Protein AF-A0A2V7AXI5-F1 (afdb_monomer)

Sequence (93 aa):
MTARLSDDEYVDAIIRVAQADPSIGRVLREIVSLATEVRASALDLVSAHLKIHSTAGDVLDCVDALKRDAVARRLAERLGSADAPSQGASPAA

Nearest PDB structures (foldseek):
  5zhy-assembly2_E  TM=3.603E-01  e=3.826E+00  Human coronavirus 229E

Solvent-accessible surface area (backbone atoms only — not comparable to full-atom values): 5493 Å² total; per-residue (Å²): 136,82,79,80,75,53,65,66,56,49,41,53,54,52,49,54,50,24,71,76,34,65,68,55,35,50,53,50,49,58,52,46,69,41,58,66,72,58,36,35,53,54,45,48,56,51,48,56,52,38,68,76,78,48,88,60,61,68,60,50,52,50,48,58,43,59,49,36,64,71,36,24,51,52,42,45,56,52,58,55,60,70,67,54,72,82,81,74,80,77,80,91,131

Mean predicted aligned error: 7.71 Å

Structure (mmCIF, N/CA/C/O backbone):
data_AF-A0A2V7AXI5-F1
#
_entry.id   AF-A0A2V7AXI5-F1
#
loop_
_atom_site.group_PDB
_atom_site.id
_atom_site.type_symbol
_atom_site.label_atom_id
_atom_site.label_alt_id
_atom_site.label_comp_id
_atom_site.label_asym_id
_atom_site.label_entity_id
_atom_site.label_seq_id
_atom_site.pdbx_PDB_ins_code
_atom_site.Cartn_x
_atom_site.Cartn_y
_atom_site.Cartn_z
_atom_site.occupancy
_atom_site.B_iso_or_equiv
_atom_site.auth_seq_id
_atom_site.auth_comp_id
_atom_site.auth_asym_id
_atom_site.auth_atom_id
_atom_site.pdbx_PDB_model_num
ATOM 1 N N . MET A 1 1 ? 9.443 -14.145 -17.750 1.00 39.47 1 MET A N 1
ATOM 2 C CA . MET A 1 1 ? 8.162 -13.439 -17.562 1.00 39.47 1 MET A CA 1
ATOM 3 C C . MET A 1 1 ? 7.648 -13.858 -16.193 1.00 39.47 1 MET A C 1
ATOM 5 O O . MET A 1 1 ? 7.036 -14.908 -16.074 1.00 39.47 1 MET A O 1
ATOM 9 N N . THR A 1 2 ? 8.065 -13.161 -15.137 1.00 50.91 2 THR A N 1
ATOM 10 C CA . THR A 1 2 ? 7.614 -13.445 -13.768 1.00 50.91 2 THR A CA 1
ATOM 11 C C . THR A 1 2 ? 6.145 -13.053 -13.673 1.00 50.91 2 THR A C 1
ATOM 13 O O . THR A 1 2 ? 5.784 -11.923 -13.999 1.00 50.91 2 THR A O 1
ATOM 16 N N . ALA A 1 3 ? 5.282 -14.008 -13.331 1.00 61.34 3 ALA A N 1
ATOM 17 C CA . ALA A 1 3 ? 3.873 -13.722 -13.104 1.00 61.34 3 ALA A CA 1
ATOM 18 C C . ALA A 1 3 ? 3.757 -12.752 -11.920 1.00 61.34 3 ALA A C 1
ATOM 20 O O . ALA A 1 3 ? 4.347 -12.999 -10.867 1.00 61.34 3 ALA A O 1
ATOM 21 N N . ARG A 1 4 ? 3.031 -11.642 -12.104 1.00 69.62 4 ARG A N 1
ATOM 22 C CA . ARG A 1 4 ? 2.654 -10.775 -10.982 1.00 69.62 4 ARG A CA 1
ATOM 23 C C . ARG A 1 4 ? 1.765 -11.580 -10.042 1.00 69.62 4 ARG A C 1
ATOM 25 O O . ARG A 1 4 ? 0.839 -12.242 -10.508 1.00 69.62 4 ARG A O 1
ATOM 32 N N . LEU A 1 5 ? 2.062 -11.508 -8.749 1.00 81.69 5 LEU A N 1
ATOM 33 C CA . LEU A 1 5 ? 1.253 -12.141 -7.714 1.00 81.69 5 LEU A CA 1
ATOM 34 C C . LEU A 1 5 ? -0.158 -11.534 -7.712 1.00 81.69 5 LEU A C 1
ATOM 36 O O . LEU A 1 5 ? -0.371 -10.378 -8.098 1.00 81.69 5 LEU A O 1
ATOM 40 N N . SER A 1 6 ? -1.127 -12.322 -7.270 1.00 88.31 6 SER A N 1
ATOM 41 C CA . SER A 1 6 ? -2.484 -11.856 -7.000 1.00 88.31 6 SER A CA 1
ATOM 42 C C . SER A 1 6 ? -2.490 -10.897 -5.805 1.00 88.31 6 SER A C 1
ATOM 44 O O . SER A 1 6 ? -1.591 -10.928 -4.964 1.00 88.31 6 SER A O 1
ATOM 46 N N . ASP A 1 7 ? -3.530 -10.070 -5.678 1.00 89.62 7 ASP A N 1
ATOM 47 C CA . ASP A 1 7 ? -3.667 -9.141 -4.545 1.00 89.62 7 ASP A CA 1
ATOM 48 C C . ASP A 1 7 ? -3.606 -9.868 -3.189 1.00 89.62 7 ASP A C 1
ATOM 50 O O . ASP A 1 7 ? -2.925 -9.405 -2.278 1.00 89.62 7 ASP A O 1
ATOM 54 N N . ASP A 1 8 ? -4.255 -11.030 -3.064 1.00 89.81 8 ASP A N 1
ATOM 55 C CA . ASP A 1 8 ? -4.212 -11.849 -1.842 1.00 89.81 8 ASP A CA 1
ATOM 56 C C . ASP A 1 8 ? -2.813 -12.396 -1.539 1.00 89.81 8 ASP A C 1
ATOM 58 O O . ASP A 1 8 ? -2.385 -12.402 -0.388 1.00 89.81 8 ASP A O 1
ATOM 62 N N . GLU A 1 9 ? -2.063 -12.782 -2.570 1.00 91.12 9 GLU A N 1
ATOM 63 C CA . GLU A 1 9 ? -0.694 -13.274 -2.411 1.00 91.12 9 GLU A CA 1
ATOM 64 C C . GLU A 1 9 ? 0.249 -12.154 -1.942 1.00 91.12 9 GLU A C 1
ATOM 66 O O . GLU A 1 9 ? 1.103 -12.389 -1.085 1.00 91.12 9 GLU A O 1
ATOM 71 N N . TYR A 1 10 ? 0.064 -10.921 -2.435 1.00 92.44 10 TYR A N 1
ATOM 72 C CA . TYR A 1 10 ? 0.778 -9.753 -1.910 1.00 92.44 10 TYR A CA 1
ATOM 73 C C . TYR A 1 10 ? 0.398 -9.459 -0.460 1.00 92.44 10 TYR A C 1
ATOM 75 O O . TYR A 1 10 ? 1.288 -9.234 0.359 1.00 92.44 10 TYR A O 1
ATOM 83 N N . VAL A 1 11 ? -0.897 -9.477 -0.125 1.00 94.19 11 VAL A N 1
ATOM 84 C CA . VAL A 1 11 ? -1.366 -9.268 1.254 1.00 94.19 11 VAL A CA 1
ATOM 85 C C . VAL A 1 11 ? -0.714 -10.285 2.190 1.00 94.19 11 VAL A C 1
ATOM 87 O O . VAL A 1 11 ? -0.124 -9.892 3.194 1.00 94.19 11 VAL A O 1
ATOM 90 N N . ASP A 1 12 ? -0.750 -11.573 1.852 1.00 93.62 12 ASP A N 1
ATOM 91 C CA . ASP A 1 12 ? -0.180 -12.628 2.691 1.00 93.62 12 ASP A CA 1
ATOM 92 C C . ASP A 1 12 ? 1.343 -12.500 2.835 1.00 93.62 12 ASP A C 1
ATOM 94 O O . ASP A 1 12 ? 1.873 -12.640 3.942 1.00 93.62 12 ASP A O 1
ATOM 98 N N . ALA A 1 13 ? 2.061 -12.197 1.750 1.00 92.50 13 ALA A N 1
ATOM 99 C CA . ALA A 1 13 ? 3.505 -11.980 1.795 1.00 92.50 13 ALA A CA 1
ATOM 100 C C . ALA A 1 13 ? 3.877 -10.787 2.691 1.00 92.50 13 ALA A C 1
ATOM 102 O O . ALA A 1 13 ? 4.746 -10.909 3.557 1.00 92.50 13 ALA A O 1
ATOM 103 N N . ILE A 1 14 ? 3.185 -9.656 2.535 1.00 92.81 14 ILE A N 1
ATOM 104 C CA . ILE A 1 14 ? 3.420 -8.438 3.322 1.00 92.81 14 ILE A CA 1
ATOM 105 C C . ILE A 1 14 ? 3.093 -8.679 4.803 1.00 92.81 14 ILE A C 1
ATOM 107 O O . ILE A 1 14 ? 3.861 -8.271 5.675 1.00 92.81 14 ILE A O 1
ATOM 111 N N . ILE A 1 15 ? 2.003 -9.392 5.109 1.00 93.81 15 ILE A N 1
ATOM 112 C CA . ILE A 1 15 ? 1.637 -9.740 6.489 1.00 93.81 15 ILE A CA 1
ATOM 113 C C . ILE A 1 15 ? 2.690 -10.638 7.142 1.00 93.81 15 ILE A C 1
ATOM 115 O O . ILE A 1 15 ? 3.030 -10.410 8.300 1.00 93.81 15 ILE A O 1
ATOM 119 N N . ARG A 1 16 ? 3.253 -11.620 6.425 1.00 92.75 16 ARG A N 1
ATOM 120 C CA . ARG A 1 16 ? 4.336 -12.462 6.971 1.00 92.75 16 ARG A CA 1
ATOM 121 C C . ARG A 1 16 ? 5.552 -11.633 7.377 1.00 92.75 16 ARG A C 1
ATOM 123 O O . ARG A 1 16 ? 6.113 -11.867 8.443 1.00 92.75 16 ARG A O 1
ATOM 130 N N . VAL A 1 17 ? 5.931 -10.642 6.568 1.00 90.56 17 VAL A N 1
ATOM 131 C CA . VAL A 1 17 ? 7.032 -9.724 6.904 1.00 90.56 17 VAL A CA 1
ATOM 132 C C . VAL A 1 17 ? 6.672 -8.865 8.118 1.00 90.56 17 VAL A C 1
ATOM 134 O O . VAL A 1 17 ? 7.471 -8.745 9.042 1.00 90.56 17 VAL A O 1
ATOM 137 N N . ALA A 1 18 ? 5.452 -8.327 8.165 1.00 91.06 18 ALA A N 1
ATOM 138 C CA . ALA A 1 18 ? 4.969 -7.530 9.294 1.00 91.06 18 ALA A CA 1
ATOM 139 C C . ALA A 1 18 ? 4.901 -8.317 10.617 1.00 91.06 18 ALA A C 1
ATOM 141 O O . ALA A 1 18 ? 5.060 -7.739 11.688 1.00 91.06 18 ALA A O 1
ATOM 142 N N . GLN A 1 19 ? 4.647 -9.627 10.554 1.00 89.00 19 GLN A N 1
ATOM 143 C CA . GLN A 1 19 ? 4.674 -10.519 11.717 1.00 89.00 19 GLN A CA 1
ATOM 144 C C . GLN A 1 19 ? 6.101 -10.846 12.162 1.00 89.00 19 GLN A C 1
ATOM 146 O O . GLN A 1 19 ? 6.346 -10.994 13.357 1.00 89.00 19 GLN A O 1
ATOM 151 N N . ALA A 1 20 ? 7.034 -10.960 11.214 1.00 91.44 20 ALA A N 1
ATOM 152 C CA . ALA A 1 20 ? 8.443 -11.197 11.508 1.00 91.44 20 ALA A CA 1
ATOM 153 C C . ALA A 1 20 ? 9.122 -9.967 12.132 1.00 91.44 20 ALA A C 1
ATOM 155 O O . ALA A 1 20 ? 10.026 -10.128 12.950 1.00 91.44 20 ALA A O 1
ATOM 156 N N . ASP A 1 21 ? 8.678 -8.756 11.772 1.00 90.81 21 ASP A N 1
ATOM 157 C CA . ASP A 1 21 ? 9.214 -7.500 12.296 1.00 90.81 21 ASP A CA 1
ATOM 158 C C . ASP A 1 21 ? 8.098 -6.497 12.679 1.00 90.81 21 ASP A C 1
ATOM 160 O O . ASP A 1 21 ? 7.436 -5.914 11.808 1.00 90.81 21 ASP A O 1
ATOM 164 N N . PRO A 1 22 ? 7.910 -6.211 13.984 1.00 86.38 22 PRO A N 1
ATOM 165 C CA . PRO A 1 22 ? 6.857 -5.316 14.455 1.00 86.38 22 PRO A CA 1
ATOM 166 C C . PRO A 1 22 ? 7.074 -3.850 14.054 1.00 86.38 22 PRO A C 1
ATOM 168 O O . PRO A 1 22 ? 6.107 -3.085 14.007 1.00 86.38 22 PRO A O 1
ATOM 171 N N . SER A 1 23 ? 8.309 -3.430 13.765 1.00 93.12 23 SER A N 1
ATOM 172 C CA . SER A 1 23 ? 8.585 -2.077 13.272 1.00 93.12 23 SER A CA 1
ATOM 173 C C . SER A 1 23 ? 8.034 -1.892 11.856 1.00 93.12 23 SER A C 1
ATOM 175 O O . SER A 1 23 ? 7.376 -0.886 11.581 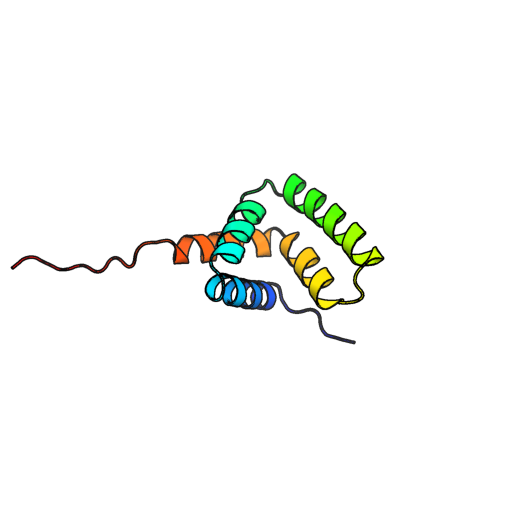1.00 93.12 23 SER A O 1
ATOM 177 N N . ILE A 1 24 ? 8.176 -2.912 11.003 1.00 91.56 24 ILE A N 1
ATOM 178 C CA . ILE A 1 24 ? 7.582 -2.944 9.661 1.00 91.56 24 ILE A CA 1
ATOM 179 C C . ILE A 1 24 ? 6.057 -2.941 9.766 1.00 91.56 24 ILE A C 1
ATOM 181 O O . ILE A 1 24 ? 5.392 -2.164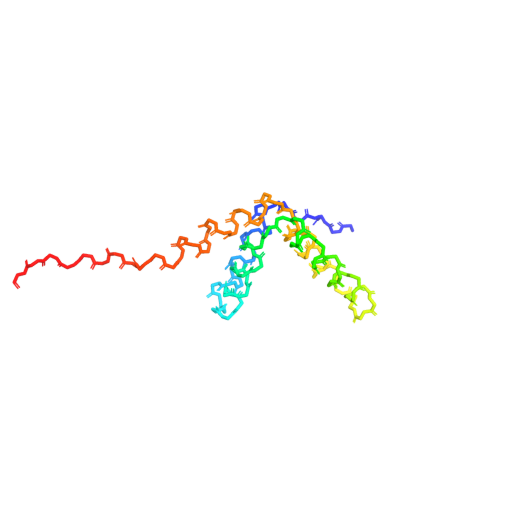 9.081 1.00 91.56 24 ILE A O 1
ATOM 185 N N . GLY A 1 25 ? 5.492 -3.741 10.675 1.00 93.19 25 GLY A N 1
ATOM 186 C CA . GLY A 1 25 ? 4.050 -3.754 10.926 1.00 93.19 25 GLY A CA 1
ATOM 187 C C . GLY A 1 25 ? 3.481 -2.386 11.325 1.00 93.19 25 GLY A C 1
ATOM 188 O O . GLY A 1 25 ? 2.392 -2.028 10.877 1.00 93.19 25 GLY A O 1
ATOM 189 N N . ARG A 1 26 ? 4.215 -1.592 12.118 1.00 92.88 26 ARG A N 1
ATOM 190 C CA . ARG A 1 26 ? 3.821 -0.212 12.459 1.00 92.88 26 ARG A CA 1
ATOM 191 C C . ARG A 1 26 ? 3.852 0.708 11.244 1.00 92.88 26 ARG A C 1
ATOM 193 O O . ARG A 1 26 ? 2.872 1.396 10.994 1.00 92.88 26 ARG A O 1
ATOM 200 N N . VAL A 1 27 ? 4.930 0.688 10.462 1.00 94.94 27 VAL A N 1
ATOM 201 C CA . VAL A 1 27 ? 5.041 1.525 9.255 1.00 94.94 27 VAL A CA 1
ATOM 202 C C . VAL A 1 27 ? 3.935 1.196 8.254 1.00 94.94 27 VAL A C 1
ATOM 204 O O . VAL A 1 27 ? 3.307 2.099 7.709 1.00 94.94 27 VAL A O 1
ATOM 207 N N . LEU A 1 28 ? 3.644 -0.089 8.047 1.00 94.88 28 LEU A N 1
ATOM 208 C CA . LEU A 1 28 ? 2.563 -0.511 7.162 1.00 94.88 28 LEU A CA 1
ATOM 209 C C . LEU A 1 28 ? 1.203 -0.004 7.641 1.00 94.88 28 LEU A C 1
ATOM 211 O O . LEU A 1 28 ? 0.424 0.454 6.811 1.00 94.88 28 LEU A O 1
ATOM 215 N N . ARG A 1 29 ? 0.934 -0.025 8.955 1.00 94.75 29 ARG A N 1
ATOM 216 C CA . ARG A 1 29 ? -0.285 0.560 9.537 1.00 94.75 29 ARG A CA 1
ATOM 217 C C . ARG A 1 29 ? -0.408 2.052 9.238 1.00 94.75 29 ARG A C 1
ATOM 219 O O . ARG A 1 29 ? -1.477 2.483 8.818 1.00 94.75 29 ARG A O 1
ATOM 226 N N . GLU A 1 30 ? 0.676 2.807 9.385 1.00 95.75 30 GLU A N 1
ATOM 227 C CA . GLU A 1 30 ? 0.687 4.233 9.041 1.00 95.75 30 GLU A CA 1
ATOM 228 C C . GLU A 1 30 ? 0.456 4.459 7.542 1.00 95.75 30 GLU A C 1
ATOM 230 O O . GLU A 1 30 ? -0.302 5.340 7.161 1.00 95.75 30 GLU A O 1
ATOM 235 N N . ILE A 1 31 ? 1.045 3.641 6.665 1.00 94.62 31 ILE A N 1
ATOM 236 C CA . ILE A 1 31 ? 0.857 3.774 5.212 1.00 94.62 31 ILE A CA 1
ATOM 237 C C . ILE A 1 31 ? -0.596 3.492 4.812 1.00 94.62 31 ILE A C 1
ATOM 239 O O . ILE A 1 31 ? -1.176 4.235 4.016 1.00 94.62 31 ILE A O 1
ATOM 243 N N . VAL A 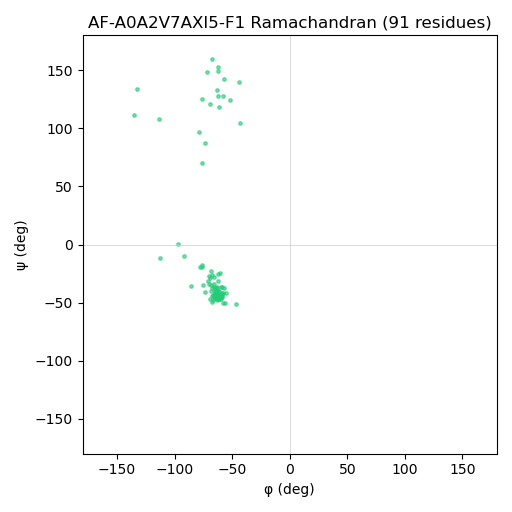1 32 ? -1.197 2.417 5.332 1.00 95.31 32 VAL A N 1
ATOM 244 C CA . VAL A 1 32 ? -2.568 2.030 4.957 1.00 95.31 32 VAL A CA 1
ATOM 245 C C . VAL A 1 32 ? -3.635 2.911 5.610 1.00 95.31 32 VAL A C 1
ATOM 247 O O . VAL A 1 32 ? -4.748 2.958 5.091 1.00 95.31 32 VAL A O 1
ATOM 250 N N . SER A 1 33 ? -3.311 3.632 6.691 1.00 94.25 33 SER A N 1
ATOM 251 C CA . SER A 1 33 ? -4.220 4.598 7.327 1.00 94.25 33 SER A CA 1
ATOM 252 C C . SER A 1 33 ? -4.340 5.917 6.554 1.00 94.25 33 SER A C 1
ATOM 254 O O . SER A 1 33 ? -5.311 6.652 6.743 1.00 94.25 33 SER A O 1
ATOM 256 N N . LEU A 1 34 ? -3.396 6.212 5.651 1.00 96.12 34 LEU A N 1
ATOM 257 C CA . LEU A 1 34 ? -3.465 7.382 4.778 1.00 96.12 34 LEU A CA 1
ATOM 258 C C . LEU A 1 34 ? -4.688 7.323 3.852 1.00 96.12 34 LEU A C 1
ATOM 260 O O . LEU A 1 34 ? -5.097 6.260 3.378 1.00 96.12 34 LEU A O 1
ATOM 264 N N . ALA A 1 35 ? -5.218 8.498 3.505 1.00 94.94 35 ALA A N 1
ATOM 265 C CA . ALA A 1 35 ? -6.197 8.618 2.431 1.00 94.94 35 ALA A CA 1
ATOM 266 C C . ALA A 1 35 ? -5.622 8.060 1.118 1.00 94.94 35 ALA A C 1
ATOM 268 O O . ALA A 1 35 ? -4.443 8.264 0.820 1.00 94.94 35 ALA A O 1
ATOM 269 N N . THR A 1 36 ? -6.457 7.387 0.323 1.00 94.38 36 THR A N 1
ATOM 270 C CA . THR A 1 36 ? -6.055 6.717 -0.925 1.00 94.38 36 THR A CA 1
ATOM 271 C C . THR A 1 36 ? -5.180 7.580 -1.823 1.00 94.38 36 THR A C 1
ATOM 273 O O . THR A 1 36 ? -4.102 7.150 -2.223 1.00 94.38 36 THR A O 1
ATOM 276 N N . GLU A 1 37 ? -5.607 8.810 -2.108 1.00 95.19 37 GLU A N 1
ATOM 277 C CA . GLU A 1 37 ? -4.893 9.698 -3.031 1.00 95.19 37 GLU A CA 1
ATOM 278 C C . GLU A 1 37 ? -3.513 10.101 -2.492 1.00 95.19 37 GLU A C 1
ATOM 280 O O . GLU A 1 37 ? -2.538 10.167 -3.244 1.00 95.19 37 GLU A O 1
ATOM 285 N N . VAL A 1 38 ? -3.409 10.297 -1.173 1.00 96.94 38 VAL A N 1
ATOM 286 C CA . VAL A 1 38 ? -2.152 10.624 -0.486 1.00 96.94 38 VAL A CA 1
ATOM 287 C C . VAL A 1 38 ? -1.213 9.422 -0.501 1.00 96.94 38 VAL A C 1
ATOM 289 O O . VAL A 1 38 ? -0.047 9.564 -0.866 1.00 96.94 38 VAL A O 1
ATOM 292 N N . ARG A 1 39 ? -1.721 8.229 -0.164 1.00 97.19 39 ARG A N 1
ATOM 293 C CA . ARG A 1 39 ? -0.959 6.975 -0.212 1.00 97.19 39 ARG A CA 1
ATOM 294 C C . ARG A 1 39 ? -0.429 6.715 -1.618 1.00 97.19 39 ARG A C 1
ATOM 296 O O . ARG A 1 39 ? 0.762 6.468 -1.780 1.00 97.19 39 ARG A O 1
ATOM 303 N N . ALA A 1 40 ? -1.295 6.791 -2.627 1.00 95.81 40 ALA A N 1
ATOM 304 C CA . ALA A 1 40 ? -0.922 6.537 -4.012 1.00 95.81 40 ALA A CA 1
ATOM 305 C C . ALA A 1 40 ? 0.170 7.508 -4.483 1.00 95.81 40 ALA A C 1
ATOM 307 O O . ALA A 1 40 ? 1.191 7.061 -5.001 1.00 95.81 40 ALA A O 1
ATOM 308 N N . SER A 1 41 ? 0.001 8.807 -4.209 1.00 96.50 41 SER A N 1
ATOM 309 C CA . SER A 1 41 ? 0.969 9.847 -4.584 1.00 96.50 41 SER A CA 1
ATOM 310 C C . SER A 1 41 ? 2.313 9.690 -3.866 1.00 96.50 41 SER A C 1
ATOM 312 O O . SER A 1 41 ? 3.368 9.811 -4.486 1.00 96.50 41 SER A O 1
ATOM 314 N N . ALA A 1 42 ? 2.304 9.384 -2.564 1.00 95.81 42 ALA A N 1
ATOM 315 C CA . ALA A 1 42 ? 3.527 9.149 -1.799 1.00 95.81 42 ALA A CA 1
ATOM 316 C C . ALA A 1 42 ? 4.293 7.924 -2.3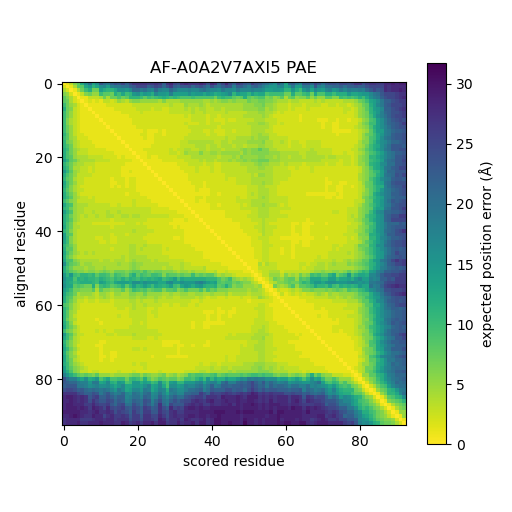26 1.00 95.81 42 ALA A C 1
ATOM 318 O O . ALA A 1 42 ? 5.507 7.979 -2.520 1.00 95.81 42 ALA A O 1
ATOM 319 N N . LEU A 1 43 ? 3.581 6.833 -2.613 1.00 96.31 43 LEU A N 1
ATOM 320 C CA . LEU A 1 43 ? 4.177 5.618 -3.164 1.00 96.31 43 LEU A CA 1
ATOM 321 C C . LEU A 1 43 ? 4.640 5.798 -4.617 1.00 96.31 43 LEU A C 1
ATOM 323 O O . LEU A 1 43 ? 5.607 5.156 -5.018 1.00 96.31 43 LEU A O 1
ATOM 327 N N . ASP A 1 44 ? 4.038 6.704 -5.389 1.00 95.25 44 ASP A N 1
ATOM 328 C CA . ASP A 1 44 ? 4.548 7.083 -6.710 1.00 95.25 44 ASP A CA 1
ATOM 329 C C . ASP A 1 44 ? 5.918 7.769 -6.638 1.00 95.25 44 ASP A C 1
ATOM 331 O O . ASP A 1 44 ? 6.806 7.450 -7.435 1.00 95.25 44 ASP A O 1
ATOM 335 N N . LEU A 1 45 ? 6.134 8.643 -5.649 1.00 95.00 45 LEU A N 1
ATOM 336 C CA . LEU A 1 45 ? 7.447 9.253 -5.407 1.00 95.00 45 LEU A CA 1
ATOM 337 C C . LEU A 1 45 ? 8.493 8.201 -5.013 1.00 95.00 45 LEU A C 1
ATOM 339 O O . LEU A 1 45 ? 9.613 8.219 -5.529 1.00 95.00 45 LEU A O 1
ATOM 343 N N . VAL A 1 46 ? 8.121 7.250 -4.150 1.00 93.31 46 VAL A N 1
ATOM 344 C CA . VAL A 1 46 ? 8.994 6.129 -3.764 1.00 93.31 46 VAL A CA 1
ATOM 345 C C . VAL A 1 46 ? 9.329 5.265 -4.980 1.00 93.31 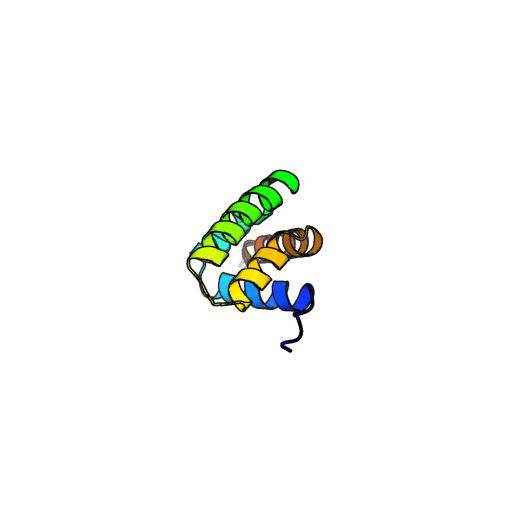46 VAL A C 1
ATOM 347 O O . VAL A 1 46 ? 10.500 4.985 -5.224 1.00 93.31 46 VAL A O 1
ATOM 350 N N . SER A 1 47 ? 8.335 4.905 -5.794 1.00 92.44 47 SER A N 1
ATOM 351 C CA . SER A 1 47 ? 8.535 4.158 -7.040 1.00 92.44 47 SER A CA 1
ATOM 352 C C . SER A 1 47 ? 9.472 4.877 -8.009 1.00 92.44 47 SER A C 1
ATOM 354 O O . SER A 1 47 ? 10.327 4.238 -8.621 1.00 92.44 47 SER A O 1
ATOM 356 N N . ALA A 1 48 ? 9.344 6.198 -8.160 1.00 93.00 48 ALA A N 1
ATOM 357 C CA . ALA A 1 48 ? 10.236 6.987 -9.005 1.00 93.00 48 ALA A CA 1
ATOM 358 C C . ALA A 1 48 ? 11.682 6.964 -8.487 1.00 93.00 48 ALA A C 1
ATOM 360 O O . ALA A 1 48 ? 12.606 6.745 -9.269 1.00 93.00 48 ALA A O 1
ATOM 361 N N . HIS A 1 49 ? 11.878 7.119 -7.175 1.00 91.25 49 HIS A N 1
ATOM 362 C CA . HIS A 1 49 ? 13.199 7.034 -6.554 1.00 91.25 49 HIS A CA 1
ATOM 363 C C . HIS A 1 49 ? 13.817 5.636 -6.720 1.00 91.25 49 HIS A C 1
ATOM 365 O O . HIS A 1 49 ? 14.965 5.500 -7.142 1.00 91.25 49 HIS A O 1
ATOM 371 N N . LEU A 1 50 ? 13.040 4.581 -6.468 1.00 89.81 50 LEU A N 1
ATOM 372 C CA . LEU A 1 50 ? 13.500 3.201 -6.599 1.00 89.81 50 LEU A CA 1
ATOM 373 C C . LEU A 1 50 ? 13.875 2.844 -8.036 1.00 89.81 50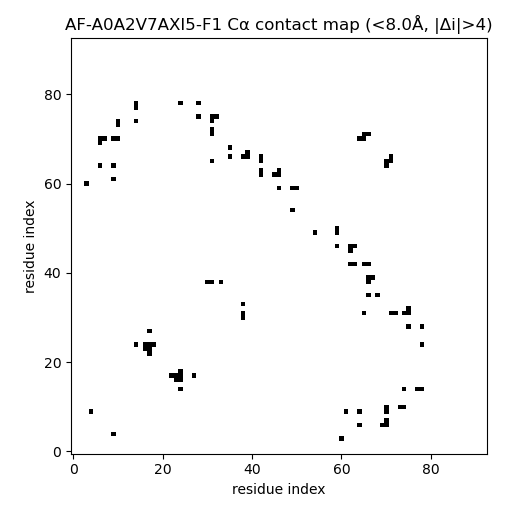 LEU A C 1
ATOM 375 O O . LEU A 1 50 ? 14.877 2.175 -8.231 1.00 89.81 50 LEU A O 1
ATOM 379 N N . LYS A 1 51 ? 13.152 3.331 -9.049 1.00 89.81 51 LYS A N 1
ATOM 380 C CA . LYS A 1 51 ? 13.511 3.098 -10.462 1.00 89.81 51 LYS A CA 1
ATOM 381 C C . LYS A 1 51 ? 14.891 3.646 -10.842 1.00 89.81 51 LYS A C 1
ATOM 383 O O . LYS A 1 51 ? 15.482 3.164 -11.802 1.00 89.81 51 LYS A O 1
ATOM 388 N N . ILE A 1 52 ? 15.391 4.647 -10.118 1.00 88.69 52 ILE A N 1
ATOM 389 C CA . ILE A 1 52 ? 16.714 5.245 -10.348 1.00 88.69 52 ILE A CA 1
ATOM 390 C C . ILE A 1 52 ? 17.806 4.451 -9.617 1.00 88.69 52 ILE A C 1
ATOM 392 O O . ILE A 1 52 ? 18.916 4.316 -10.127 1.00 88.69 52 ILE A O 1
ATOM 396 N N . HIS A 1 53 ? 17.497 3.930 -8.428 1.00 84.44 53 HIS A N 1
ATOM 397 C CA . HIS A 1 53 ? 18.497 3.398 -7.495 1.00 84.44 53 HIS A CA 1
ATOM 398 C C . HIS A 1 53 ? 18.435 1.882 -7.268 1.00 84.44 53 HIS A C 1
ATOM 400 O O . HIS A 1 53 ? 19.355 1.321 -6.677 1.00 84.44 53 HIS A O 1
ATOM 406 N N . SER A 1 54 ? 17.378 1.213 -7.720 1.00 76.69 54 SER A N 1
ATOM 407 C CA . SER A 1 54 ? 17.121 -0.204 -7.484 1.00 76.69 54 SER A CA 1
ATOM 408 C C . SER A 1 54 ? 16.728 -0.914 -8.774 1.00 76.69 54 SER A C 1
ATOM 410 O O . SER A 1 54 ? 15.875 -0.461 -9.534 1.00 76.69 54 SER A O 1
ATOM 412 N N . THR A 1 55 ? 17.337 -2.075 -8.998 1.00 71.50 55 THR A N 1
ATOM 413 C CA . THR A 1 55 ? 16.997 -2.992 -10.094 1.00 71.50 55 THR A CA 1
ATOM 414 C C . THR A 1 55 ? 16.061 -4.119 -9.644 1.00 71.50 55 THR A C 1
ATOM 416 O O . THR A 1 55 ? 15.694 -4.973 -10.451 1.00 71.50 55 THR A O 1
ATOM 419 N N . ALA A 1 56 ? 15.665 -4.131 -8.366 1.00 76.69 56 ALA A N 1
ATOM 420 C CA . ALA A 1 56 ? 14.825 -5.163 -7.770 1.00 76.69 56 ALA A CA 1
ATOM 421 C C . ALA A 1 56 ? 13.346 -4.946 -8.151 1.00 76.69 56 ALA A C 1
ATOM 423 O O . ALA A 1 56 ? 12.645 -4.107 -7.580 1.00 76.69 56 ALA A O 1
ATOM 424 N N . GLY A 1 57 ? 12.888 -5.663 -9.182 1.00 78.25 57 GLY A N 1
ATOM 425 C CA . GLY A 1 57 ? 11.527 -5.534 -9.721 1.00 78.25 57 GLY A CA 1
ATOM 426 C C . GLY A 1 57 ? 10.423 -5.983 -8.757 1.00 78.25 57 GLY A C 1
ATOM 427 O O . GLY A 1 57 ? 9.327 -5.432 -8.782 1.00 78.25 57 GLY A O 1
ATOM 428 N N . ASP A 1 58 ? 10.733 -6.910 -7.857 1.00 82.50 58 ASP A N 1
ATOM 429 C CA . ASP A 1 58 ? 9.854 -7.377 -6.782 1.00 82.50 58 ASP A CA 1
ATOM 430 C C . ASP A 1 58 ? 9.497 -6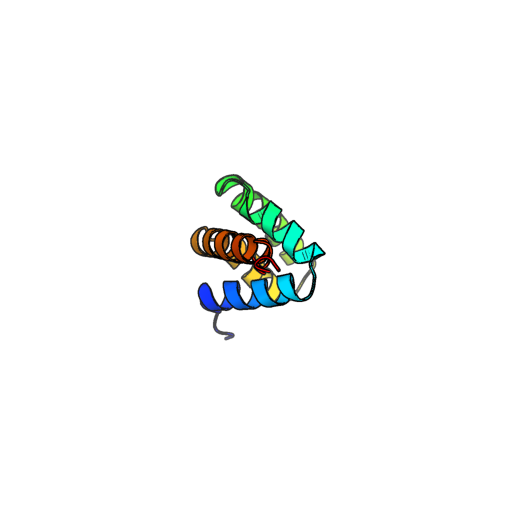.266 -5.781 1.00 82.50 58 ASP A C 1
ATOM 432 O O . ASP A 1 58 ? 8.350 -6.174 -5.338 1.00 82.50 58 ASP A O 1
ATOM 436 N N . VAL A 1 59 ? 10.442 -5.370 -5.478 1.00 85.12 59 VAL A N 1
ATOM 437 C CA . VAL A 1 59 ? 10.191 -4.202 -4.620 1.00 85.12 59 VAL A CA 1
ATOM 438 C C . VAL A 1 59 ? 9.218 -3.235 -5.296 1.00 85.12 59 VAL A C 1
ATOM 440 O O . VAL A 1 59 ? 8.284 -2.757 -4.655 1.00 85.12 59 VAL A O 1
ATOM 443 N N . LEU A 1 60 ? 9.394 -2.972 -6.595 1.00 89.69 60 LEU A N 1
ATOM 444 C CA . LEU A 1 60 ? 8.484 -2.105 -7.352 1.00 89.69 60 LEU A CA 1
ATOM 445 C C . LEU A 1 60 ? 7.077 -2.700 -7.441 1.00 89.69 60 LEU A C 1
ATOM 447 O O . LEU A 1 60 ? 6.100 -1.975 -7.263 1.00 89.69 60 LEU A O 1
ATOM 451 N N . ASP A 1 61 ? 6.962 -4.010 -7.651 1.00 90.06 61 ASP A N 1
ATOM 452 C CA . ASP A 1 61 ? 5.666 -4.680 -7.673 1.00 90.06 61 ASP A CA 1
ATOM 453 C C . ASP A 1 61 ? 4.968 -4.651 -6.295 1.00 90.06 61 ASP A C 1
ATOM 455 O O . ASP A 1 61 ? 3.745 -4.517 -6.225 1.00 90.06 61 ASP A O 1
ATOM 459 N N . CYS A 1 62 ? 5.727 -4.712 -5.194 1.00 90.44 62 CYS A N 1
ATOM 460 C CA . CYS A 1 62 ? 5.195 -4.554 -3.836 1.00 90.44 62 CYS A CA 1
ATOM 461 C C . CYS A 1 62 ? 4.667 -3.130 -3.588 1.00 90.44 62 CYS A C 1
ATOM 463 O O . CYS A 1 62 ? 3.565 -2.951 -3.064 1.00 90.44 62 CYS A O 1
ATOM 465 N N . VAL A 1 63 ? 5.409 -2.105 -4.024 1.00 92.81 63 VAL A N 1
ATOM 466 C CA . VAL A 1 63 ? 4.953 -0.707 -3.950 1.00 92.81 63 VAL A CA 1
ATOM 467 C C . VAL A 1 63 ? 3.697 -0.503 -4.804 1.00 92.81 63 VAL A C 1
ATOM 469 O O . VAL A 1 63 ? 2.725 0.088 -4.331 1.00 92.81 63 VAL A O 1
ATOM 472 N N . ASP A 1 64 ? 3.665 -1.055 -6.019 1.00 92.81 64 ASP A N 1
ATOM 473 C CA . ASP A 1 64 ? 2.482 -1.045 -6.886 1.00 92.81 64 ASP A CA 1
ATOM 474 C C . ASP A 1 64 ? 1.276 -1.741 -6.234 1.00 92.81 64 ASP A C 1
ATOM 476 O O . ASP A 1 64 ? 0.141 -1.299 -6.422 1.00 92.81 64 ASP A O 1
ATOM 480 N N . ALA A 1 65 ? 1.490 -2.820 -5.477 1.00 93.81 65 ALA A N 1
ATOM 481 C CA . ALA A 1 65 ? 0.429 -3.496 -4.736 1.00 93.81 65 ALA A CA 1
ATOM 482 C C . ALA A 1 65 ? -0.105 -2.620 -3.590 1.00 93.81 65 ALA A C 1
ATOM 484 O O . ALA A 1 65 ? -1.316 -2.464 -3.466 1.00 93.81 65 ALA A O 1
ATOM 485 N N . LEU A 1 66 ? 0.770 -1.975 -2.811 1.00 94.12 66 LEU A N 1
ATOM 486 C CA . LEU A 1 66 ? 0.384 -1.084 -1.705 1.00 94.12 66 LEU A CA 1
ATOM 487 C C . LEU A 1 66 ? -0.420 0.147 -2.155 1.00 94.12 66 LEU A C 1
ATOM 489 O O . LEU A 1 66 ? -1.217 0.684 -1.382 1.00 94.12 66 LEU A O 1
ATOM 493 N N . LYS A 1 67 ? -0.251 0.583 -3.407 1.00 94.56 67 LYS A N 1
ATOM 494 C CA . LYS A 1 67 ? -1.074 1.645 -4.005 1.00 94.56 67 LYS A CA 1
ATOM 495 C C . LYS A 1 67 ? -2.532 1.230 -4.210 1.00 94.56 67 LYS A C 1
ATOM 497 O O . LYS A 1 67 ? -3.397 2.099 -4.255 1.00 94.56 67 LYS A O 1
ATOM 502 N N . ARG A 1 68 ? -2.817 -0.067 -4.370 1.00 93.81 68 ARG A N 1
ATOM 503 C CA . ARG A 1 68 ? -4.170 -0.568 -4.648 1.00 93.81 68 ARG A CA 1
ATOM 504 C C . ARG A 1 68 ? -5.001 -0.533 -3.375 1.00 93.81 68 ARG A C 1
ATOM 506 O O . ARG A 1 68 ? -4.664 -1.171 -2.380 1.00 93.81 68 ARG A O 1
ATOM 513 N N . ASP A 1 69 ? -6.145 0.130 -3.439 1.00 93.75 69 ASP A N 1
ATOM 514 C CA . ASP A 1 69 ? -7.041 0.264 -2.287 1.00 93.75 69 ASP A CA 1
ATOM 515 C C . ASP A 1 69 ? -7.528 -1.067 -1.729 1.00 93.75 69 ASP A C 1
ATOM 517 O O . ASP A 1 69 ? -7.636 -1.220 -0.515 1.00 93.75 69 ASP A O 1
ATOM 521 N N . ALA A 1 70 ? -7.774 -2.050 -2.597 1.00 93.19 70 ALA A N 1
ATOM 522 C CA . ALA A 1 70 ? -8.171 -3.387 -2.173 1.00 93.19 70 ALA A CA 1
ATOM 523 C C . ALA A 1 70 ? -7.098 -4.050 -1.290 1.00 93.19 70 ALA A C 1
ATOM 525 O O . ALA A 1 70 ? -7.423 -4.603 -0.239 1.00 93.19 70 ALA A O 1
ATOM 526 N N . VAL A 1 71 ? -5.825 -3.940 -1.680 1.00 95.00 71 VAL A N 1
ATOM 527 C CA . VAL A 1 71 ? -4.682 -4.470 -0.923 1.00 95.00 71 VAL A CA 1
ATOM 528 C C . VAL A 1 71 ? -4.511 -3.700 0.384 1.00 95.00 71 VAL A C 1
ATOM 530 O O . VAL A 1 71 ? -4.450 -4.313 1.447 1.00 95.00 71 VAL A O 1
ATOM 533 N N . ALA A 1 72 ? -4.503 -2.365 0.332 1.00 95.56 72 ALA A N 1
ATOM 534 C CA . ALA A 1 72 ? -4.341 -1.519 1.515 1.00 95.56 72 ALA A CA 1
ATOM 535 C C . ALA A 1 72 ? -5.440 -1.764 2.562 1.00 95.56 72 ALA A C 1
ATOM 537 O O 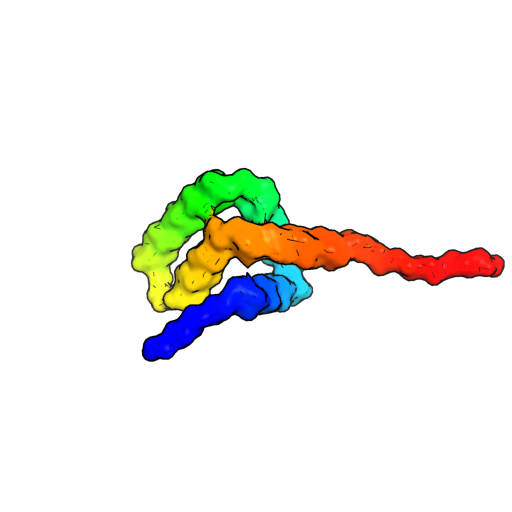. ALA A 1 72 ? -5.148 -1.903 3.750 1.00 95.56 72 ALA A O 1
ATOM 538 N N . ARG A 1 73 ? -6.697 -1.896 2.123 1.00 93.75 73 ARG A N 1
ATOM 539 C CA . ARG A 1 73 ? -7.830 -2.198 3.002 1.00 93.75 73 ARG A CA 1
ATOM 540 C C . ARG A 1 73 ? -7.687 -3.565 3.669 1.00 93.75 73 ARG A C 1
ATOM 542 O O . ARG A 1 73 ? -7.825 -3.662 4.885 1.00 93.75 73 ARG A O 1
ATOM 549 N N . ARG A 1 74 ? -7.364 -4.607 2.897 1.00 95.19 74 ARG A N 1
ATOM 550 C CA . ARG A 1 74 ? -7.153 -5.964 3.434 1.00 95.19 74 ARG A CA 1
ATOM 551 C C . ARG A 1 74 ? -5.984 -6.008 4.417 1.00 95.19 74 ARG A C 1
ATOM 553 O O . ARG A 1 74 ? -6.076 -6.659 5.455 1.00 95.19 74 ARG A O 1
ATOM 560 N N . LEU A 1 75 ? -4.901 -5.288 4.123 1.00 95.00 75 LEU A N 1
ATOM 561 C CA . LEU A 1 75 ? -3.771 -5.142 5.039 1.00 95.00 75 LEU A CA 1
ATOM 562 C C . LEU A 1 75 ? -4.191 -4.460 6.341 1.00 95.00 75 LEU A C 1
ATOM 564 O O . LEU A 1 75 ? -3.867 -4.972 7.407 1.00 95.00 75 LEU A O 1
ATOM 568 N N . ALA A 1 76 ? -4.946 -3.361 6.278 1.00 93.00 76 ALA A N 1
ATOM 569 C CA . ALA A 1 76 ? -5.443 -2.671 7.468 1.00 93.00 76 ALA A CA 1
ATOM 570 C C . ALA A 1 76 ? -6.311 -3.590 8.347 1.00 93.00 76 ALA A C 1
ATOM 572 O O . ALA A 1 76 ? -6.102 -3.663 9.558 1.00 93.00 76 ALA A O 1
ATOM 573 N N . GLU A 1 77 ? -7.227 -4.347 7.739 1.00 92.69 77 GLU A N 1
ATOM 574 C CA . GLU A 1 77 ? -8.085 -5.316 8.435 1.00 92.69 77 GLU A CA 1
ATOM 575 C C . GLU A 1 77 ? -7.254 -6.403 9.145 1.00 92.69 77 GLU A C 1
ATOM 577 O O . GLU A 1 77 ? -7.484 -6.717 10.318 1.00 92.69 77 GLU A O 1
ATOM 582 N N . ARG A 1 78 ? -6.238 -6.955 8.471 1.00 90.50 78 ARG A N 1
ATOM 583 C CA . ARG A 1 78 ? -5.381 -8.020 9.020 1.00 90.50 78 ARG A CA 1
ATOM 584 C C . ARG A 1 78 ? -4.411 -7.511 10.086 1.00 90.50 78 ARG A C 1
ATOM 586 O O . ARG A 1 78 ? -4.235 -8.173 11.107 1.00 90.50 78 ARG A O 1
ATOM 593 N N . LEU A 1 79 ? -3.815 -6.339 9.881 1.00 89.50 79 LEU A N 1
ATOM 594 C CA . LEU A 1 79 ? -2.908 -5.706 10.842 1.00 89.50 79 LEU A CA 1
ATOM 595 C C . LEU A 1 79 ? -3.651 -5.243 12.102 1.00 89.50 79 LEU A C 1
ATOM 597 O O . LEU A 1 79 ? -3.099 -5.352 13.192 1.00 89.50 79 LEU A O 1
ATOM 601 N N . GLY A 1 80 ? -4.899 -4.779 11.970 1.00 79.00 80 GLY A N 1
ATOM 602 C CA . GLY A 1 80 ? -5.762 -4.447 13.107 1.00 79.00 80 GLY A CA 1
ATOM 603 C C . GLY A 1 80 ? -6.233 -5.680 13.886 1.00 79.00 80 GLY A C 1
ATOM 604 O O . GLY A 1 80 ? -6.320 -5.638 15.109 1.00 79.00 80 GLY A O 1
ATOM 605 N N . SER A 1 81 ? -6.462 -6.805 13.201 1.00 69.06 81 SER A N 1
ATOM 606 C CA . SER A 1 81 ? -6.836 -8.072 13.853 1.00 69.06 81 SER A CA 1
ATOM 607 C C . SER A 1 81 ? -5.693 -8.681 14.676 1.00 69.06 81 SER A C 1
ATOM 609 O O . SER A 1 81 ? -5.949 -9.366 15.660 1.00 69.06 81 SER A O 1
ATOM 611 N N . ALA A 1 82 ? -4.437 -8.433 14.290 1.00 60.09 82 ALA A N 1
ATOM 612 C CA . ALA A 1 82 ? -3.253 -8.939 14.989 1.00 60.09 82 ALA A CA 1
ATOM 613 C C . ALA A 1 82 ? -2.904 -8.160 16.275 1.00 60.09 82 ALA A C 1
ATOM 615 O O . ALA A 1 82 ? -2.171 -8.675 17.113 1.00 60.09 82 ALA A O 1
ATOM 616 N N . ASP A 1 83 ? -3.408 -6.930 16.424 1.00 54.03 83 ASP A N 1
ATOM 617 C CA . ASP A 1 83 ? -3.186 -6.060 17.593 1.00 54.03 83 ASP A CA 1
ATOM 618 C C . ASP A 1 83 ? -4.290 -6.231 18.659 1.00 54.03 83 ASP A C 1
ATOM 620 O O . ASP A 1 83 ? -4.157 -5.746 19.781 1.00 54.03 83 ASP A O 1
ATOM 624 N N . ALA A 1 84 ? -5.374 -6.955 18.341 1.00 47.91 84 ALA A N 1
ATOM 625 C CA . ALA A 1 84 ? -6.366 -7.334 19.337 1.00 47.91 84 ALA A CA 1
ATOM 626 C C . ALA A 1 84 ? -5.677 -8.216 20.393 1.00 47.91 84 ALA A C 1
ATOM 628 O O . ALA A 1 84 ? -5.160 -9.282 20.040 1.00 47.91 84 ALA A O 1
ATOM 629 N N . PRO A 1 85 ? -5.633 -7.805 21.677 1.00 43.75 85 PRO A N 1
ATOM 630 C CA . PRO A 1 85 ? -5.012 -8.620 22.704 1.00 43.75 85 PRO A CA 1
ATOM 631 C C . PRO A 1 85 ? -5.722 -9.968 22.706 1.00 43.75 85 PRO A C 1
ATOM 633 O O . PRO A 1 85 ? -6.953 -10.008 22.771 1.00 43.75 85 PRO A O 1
ATOM 636 N N . SER A 1 86 ? -4.950 -11.056 22.621 1.00 49.91 86 SER A N 1
ATOM 637 C CA . SER A 1 86 ? -5.422 -12.407 22.903 1.00 49.91 86 SER A CA 1
ATOM 638 C C . SER A 1 86 ? -6.275 -12.333 24.160 1.00 49.91 86 SER A C 1
ATOM 640 O O . SER A 1 86 ? -5.754 -12.131 25.258 1.00 49.91 86 SER A O 1
ATOM 642 N N . GLN A 1 87 ? -7.594 -12.409 23.991 1.00 49.94 87 GLN A N 1
ATOM 643 C CA . GLN A 1 87 ? -8.562 -12.313 25.070 1.00 49.94 87 GLN A CA 1
ATOM 644 C C . GLN A 1 87 ? -8.528 -13.658 25.802 1.00 49.94 87 GLN A C 1
ATOM 646 O O . GLN A 1 87 ? -9.401 -14.508 25.664 1.00 49.94 87 GLN A O 1
ATOM 651 N N . GLY A 1 88 ? -7.423 -13.888 26.510 1.00 44.06 88 GLY A N 1
ATOM 652 C CA . GLY A 1 88 ? -7.212 -14.999 27.414 1.00 44.06 88 GLY A CA 1
ATOM 653 C C . GLY A 1 88 ? -8.027 -14.737 28.663 1.00 44.06 88 GLY A C 1
ATOM 654 O O . GLY A 1 88 ? -7.550 -14.132 29.618 1.00 44.06 88 GLY A O 1
ATOM 655 N N . ALA A 1 89 ? -9.283 -15.161 28.612 1.00 54.44 89 ALA A N 1
ATOM 656 C CA . ALA A 1 89 ? -10.108 -15.356 29.782 1.00 54.44 89 ALA A CA 1
ATOM 657 C C . ALA A 1 89 ? -9.359 -16.238 30.794 1.00 54.44 89 ALA A C 1
ATOM 659 O O . ALA A 1 89 ? -8.982 -17.365 30.478 1.00 54.44 89 ALA A O 1
ATOM 660 N N . SER A 1 90 ? -9.195 -15.743 32.018 1.00 49.41 90 SER A N 1
ATOM 661 C CA . SER A 1 90 ? -9.090 -16.606 33.190 1.00 49.41 90 SER A CA 1
ATOM 662 C C . SER A 1 90 ? -10.340 -16.341 34.032 1.00 49.41 90 SER A C 1
ATOM 664 O O . SER A 1 90 ? -10.483 -15.227 34.547 1.00 49.41 90 SER A O 1
ATOM 666 N N . PRO A 1 91 ? -11.307 -17.275 34.094 1.00 60.25 91 PRO A N 1
ATOM 667 C CA . PRO A 1 91 ? -12.448 -17.137 34.978 1.00 60.25 91 PRO A CA 1
ATOM 668 C C . PRO A 1 91 ? -11.990 -17.354 36.423 1.00 60.25 91 PRO A C 1
ATOM 670 O O . PRO A 1 91 ? -11.049 -18.095 36.697 1.00 60.25 91 PRO A O 1
ATOM 673 N N . ALA A 1 92 ? -12.668 -16.654 37.322 1.00 59.88 92 ALA A N 1
ATOM 674 C CA . ALA A 1 92 ? -12.466 -16.669 38.760 1.00 59.88 92 ALA A CA 1
ATOM 675 C C . ALA A 1 92 ? -12.275 -18.074 39.364 1.00 59.88 92 ALA A C 1
ATOM 677 O O . ALA A 1 92 ? -13.021 -19.000 39.041 1.00 59.88 92 ALA A O 1
ATOM 678 N N . ALA A 1 93 ? -11.349 -18.161 40.321 1.00 57.12 93 ALA A N 1
ATOM 679 C CA . ALA A 1 93 ? -11.438 -19.011 41.505 1.00 57.12 93 ALA A CA 1
ATOM 680 C C . ALA A 1 93 ? -10.702 -18.315 42.657 1.00 57.12 93 ALA A C 1
ATOM 682 O O . ALA A 1 93 ? -9.544 -17.893 42.43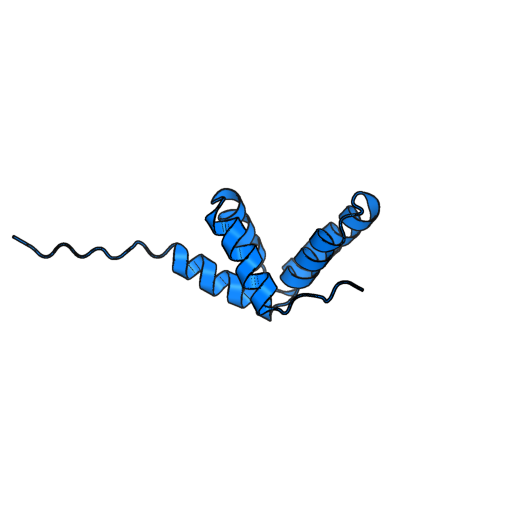3 1.00 57.12 93 ALA A O 1
#

Foldseek 3Di:
DDDQDDLVVLLVVQVVVCVVPVVSLVVLLVLLPDDLVVSLVVLVVVLVVCVVPHPPVVVNSSSVSSSDNVSSVSNNVSSVVVPPPPPPDDDDD

Secondary structure (DSSP, 8-state):
-PPPPPHHHHHHHHHHHHHH-HHHHHHHHHHHHS-HHHHHHHHHHHHHHHHHH---HHHHHHHHHHTSHHHHHHHHHHHHHHHS---------

Radius of gyration: 15.91 Å; Cα contacts (8 Å, |Δi|>4): 55; chains: 1; bounding box: 31×30×59 Å

pLDDT: mean 84.62, std 15.52, range [39.47, 97.19]